Protein AF-V5RKH0-F1 (afdb_monomer_lite)

Sequence (101 aa):
MTNLFKEISAELMNISICIAIAENDLVSEFLDYEDKTLSDLIKSVNPIKALDLTNSIYYHYSNFMNEVSGLVSHESYQELKETERKAYHKTVKIIESTIKH

Radius of gyration: 14.8 Å; chains: 1; bounding box: 42×24×38 Å

Foldseek 3Di:
DVVVVVVVLVVQLVVQLVVLCVVLVNVVVVVVCPPDDPVVSLVVDDVVSSVSSVVSSVVSSVVVLVVVCVVDDPVVSVVVVVVVVVVVVVVVVVVVVVVVD

Structure (mmCIF, N/CA/C/O backbone):
data_AF-V5RKH0-F1
#
_entry.id   AF-V5RKH0-F1
#
loop_
_atom_site.group_PDB
_atom_sit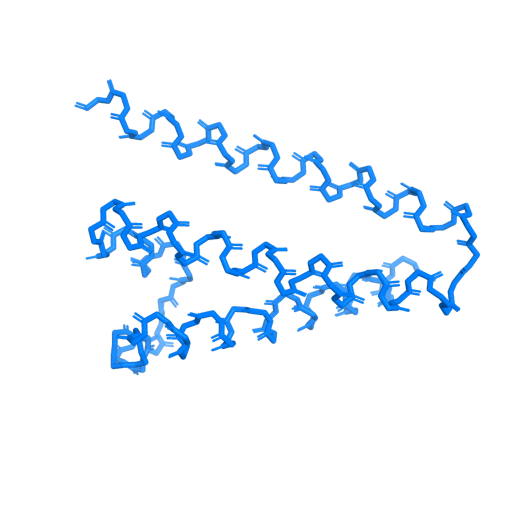e.id
_atom_site.type_symbol
_atom_site.label_atom_id
_atom_site.label_alt_id
_atom_site.label_comp_id
_atom_site.label_asym_id
_atom_site.label_entity_id
_atom_site.label_seq_id
_atom_site.pdbx_PDB_ins_code
_atom_site.Cartn_x
_atom_site.Cartn_y
_atom_site.Cartn_z
_atom_site.occupancy
_atom_site.B_iso_or_equiv
_atom_site.auth_seq_id
_atom_site.auth_comp_id
_atom_site.auth_asym_id
_atom_site.auth_atom_id
_atom_site.pdbx_PDB_model_num
ATOM 1 N N . MET A 1 1 ? -11.856 -8.999 17.382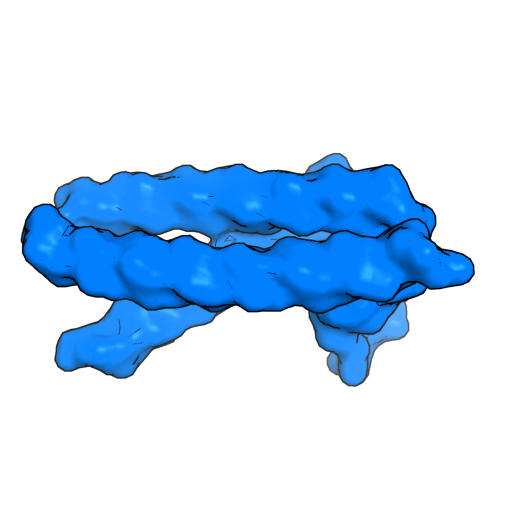 1.00 52.34 1 MET A N 1
ATOM 2 C CA . MET A 1 1 ? -11.675 -7.679 16.735 1.00 52.34 1 MET A CA 1
ATOM 3 C C . MET A 1 1 ? -10.355 -7.576 15.982 1.00 52.34 1 MET A C 1
ATOM 5 O O . MET A 1 1 ? -10.375 -7.167 14.835 1.00 52.34 1 MET A O 1
ATOM 9 N N . THR A 1 2 ? -9.231 -8.011 16.554 1.00 61.09 2 THR A N 1
ATOM 10 C CA . THR A 1 2 ? -7.893 -7.861 15.951 1.00 61.09 2 THR A CA 1
ATOM 11 C C . THR A 1 2 ? -7.699 -8.569 14.601 1.00 61.09 2 THR A C 1
ATOM 13 O O . THR A 1 2 ? -6.946 -8.068 13.778 1.00 61.09 2 THR A O 1
ATOM 16 N N . ASN A 1 3 ? -8.372 -9.702 14.347 1.00 72.12 3 ASN A N 1
ATOM 17 C CA . ASN A 1 3 ? -8.276 -10.393 13.050 1.00 72.12 3 ASN A CA 1
ATOM 18 C C . ASN A 1 3 ? -9.040 -9.670 11.935 1.00 72.12 3 ASN A C 1
ATOM 20 O O . ASN A 1 3 ? -8.477 -9.482 10.868 1.00 72.12 3 ASN A O 1
ATOM 24 N N . LEU A 1 4 ? -10.248 -9.167 12.217 1.00 76.19 4 LEU A N 1
ATOM 25 C CA . LEU A 1 4 ? -11.028 -8.397 11.243 1.00 76.19 4 LEU A CA 1
ATOM 26 C C . LEU A 1 4 ? -10.277 -7.138 10.788 1.00 76.19 4 LEU A C 1
ATOM 28 O O . LEU A 1 4 ? -10.214 -6.848 9.602 1.00 76.19 4 LEU A O 1
ATOM 32 N N . PHE A 1 5 ? -9.657 -6.408 11.719 1.00 74.12 5 PHE A N 1
ATOM 33 C CA . PHE A 1 5 ? -8.870 -5.226 11.360 1.00 74.12 5 PHE A CA 1
ATOM 34 C C . PHE A 1 5 ? -7.637 -5.560 10.526 1.00 74.12 5 PHE A C 1
ATOM 36 O O . PHE A 1 5 ? -7.316 -4.826 9.601 1.00 74.12 5 PHE A O 1
ATOM 43 N N . LYS A 1 6 ? -6.973 -6.684 10.811 1.00 74.00 6 LYS A N 1
ATOM 44 C CA . LYS A 1 6 ? -5.859 -7.158 9.984 1.00 74.00 6 LYS A CA 1
ATOM 45 C C . LYS A 1 6 ? -6.311 -7.533 8.576 1.00 74.00 6 LYS A C 1
ATOM 47 O O . LYS A 1 6 ? -5.601 -7.212 7.632 1.00 74.00 6 LYS A O 1
ATOM 52 N N . GLU A 1 7 ? -7.462 -8.187 8.443 1.00 80.00 7 GLU A N 1
ATOM 53 C CA . GLU A 1 7 ? -8.052 -8.538 7.147 1.00 80.00 7 GLU A CA 1
ATOM 54 C C . GLU A 1 7 ? -8.409 -7.280 6.347 1.00 80.00 7 GLU A C 1
ATOM 56 O O . GLU A 1 7 ? -8.003 -7.164 5.197 1.00 80.00 7 GLU A O 1
ATOM 61 N N . ILE A 1 8 ? -9.060 -6.294 6.977 1.00 81.94 8 ILE A N 1
ATOM 62 C CA . ILE A 1 8 ? -9.370 -5.004 6.342 1.00 81.94 8 ILE A CA 1
ATOM 63 C C . ILE A 1 8 ? -8.084 -4.302 5.895 1.00 81.94 8 ILE A C 1
ATOM 65 O O . ILE A 1 8 ? -7.971 -3.931 4.733 1.00 81.94 8 ILE A O 1
ATOM 69 N N . SER A 1 9 ? -7.090 -4.151 6.775 1.00 82.12 9 SER A N 1
ATOM 70 C CA . SER A 1 9 ? -5.822 -3.504 6.415 1.00 82.12 9 SER A CA 1
ATOM 71 C C . SER A 1 9 ? -5.088 -4.239 5.289 1.00 82.12 9 SER A C 1
ATOM 73 O O . SER A 1 9 ? -4.508 -3.592 4.420 1.00 82.12 9 SER A O 1
ATOM 75 N N . ALA A 1 10 ? -5.113 -5.575 5.271 1.00 84.44 10 ALA A N 1
ATOM 76 C CA . ALA A 1 10 ? -4.510 -6.355 4.193 1.00 84.44 10 ALA A CA 1
ATOM 77 C C . ALA A 1 10 ? -5.224 -6.114 2.854 1.00 84.44 10 ALA A C 1
ATOM 79 O O . ALA A 1 10 ? -4.564 -5.887 1.842 1.00 84.44 10 ALA A O 1
ATOM 80 N N . GLU A 1 11 ? -6.556 -6.089 2.858 1.00 87.31 11 GLU A N 1
ATOM 81 C CA . GLU A 1 11 ? -7.348 -5.852 1.652 1.00 87.31 11 GLU A CA 1
ATOM 82 C C . GLU A 1 11 ? -7.148 -4.431 1.112 1.00 87.31 11 GLU A C 1
ATOM 84 O O . GLU A 1 11 ? -6.893 -4.239 -0.076 1.00 87.31 11 GLU A O 1
ATOM 89 N N . LEU A 1 12 ? -7.160 -3.428 1.996 1.00 89.38 12 LEU A N 1
ATOM 90 C CA . LEU A 1 12 ? -6.891 -2.039 1.625 1.00 89.38 12 LEU A CA 1
ATOM 91 C C . LEU A 1 12 ? -5.483 -1.863 1.056 1.00 89.38 12 LEU A C 1
ATOM 93 O O . LEU A 1 12 ? -5.298 -1.117 0.094 1.00 89.38 12 LEU A O 1
ATOM 97 N N . MET A 1 13 ? -4.493 -2.561 1.614 1.00 89.00 13 MET A N 1
ATOM 98 C CA . MET A 1 13 ? -3.133 -2.568 1.080 1.00 89.00 13 MET A CA 1
ATOM 99 C C . MET A 1 13 ? -3.093 -3.173 -0.327 1.00 89.00 13 MET A C 1
ATOM 101 O O . MET A 1 13 ? -2.524 -2.560 -1.227 1.00 89.00 13 MET A O 1
ATOM 105 N N . ASN A 1 14 ? -3.737 -4.321 -0.548 1.00 87.19 14 ASN A N 1
ATOM 106 C CA . ASN A 1 14 ? -3.784 -4.970 -1.862 1.00 87.19 14 ASN A CA 1
ATOM 107 C C . ASN A 1 14 ? -4.436 -4.072 -2.921 1.00 87.19 14 ASN A C 1
ATOM 109 O O . ASN A 1 14 ? -3.882 -3.893 -4.004 1.00 87.19 14 ASN A O 1
ATOM 113 N N . ILE A 1 15 ? -5.571 -3.449 -2.594 1.00 89.88 15 ILE A N 1
ATOM 114 C CA . ILE A 1 15 ? -6.252 -2.508 -3.493 1.00 89.88 15 ILE A CA 1
ATOM 115 C C . ILE A 1 15 ? -5.344 -1.311 -3.804 1.00 89.88 15 ILE A C 1
ATOM 117 O O . ILE A 1 15 ? -5.204 -0.931 -4.965 1.00 89.88 15 ILE A O 1
ATOM 121 N N . SER A 1 16 ? -4.678 -0.756 -2.788 1.00 92.75 16 SER A N 1
ATOM 122 C CA . SER A 1 16 ? -3.751 0.373 -2.954 1.00 92.75 16 SER A CA 1
ATOM 123 C C . SER A 1 16 ? -2.575 0.027 -3.868 1.00 92.75 16 SER A C 1
ATOM 125 O O . SER A 1 16 ? -2.185 0.842 -4.699 1.00 92.75 16 SER A O 1
ATOM 127 N N . ILE A 1 17 ? -2.038 -1.192 -3.755 1.00 90.31 17 ILE A N 1
ATOM 128 C CA . ILE A 1 17 ? -0.987 -1.713 -4.638 1.00 90.31 17 ILE A CA 1
ATOM 129 C C . ILE A 1 17 ? -1.484 -1.792 -6.082 1.00 90.31 17 ILE A C 1
ATOM 131 O O . ILE A 1 17 ? -0.818 -1.276 -6.977 1.00 90.31 17 ILE A O 1
ATOM 135 N N . CYS A 1 18 ? -2.657 -2.381 -6.314 1.00 88.50 18 CYS A N 1
ATOM 136 C CA . CYS A 1 18 ? -3.224 -2.511 -7.656 1.00 88.50 18 CYS A CA 1
ATOM 137 C C . CYS A 1 18 ? -3.442 -1.150 -8.332 1.00 88.50 18 CYS A C 1
ATOM 139 O O . CYS A 1 18 ? -3.075 -0.979 -9.495 1.00 88.50 18 CYS A O 1
ATOM 141 N N . ILE A 1 19 ? -4.003 -0.176 -7.606 1.00 90.19 19 ILE A N 1
ATOM 142 C CA . ILE A 1 19 ? -4.225 1.180 -8.129 1.00 90.19 19 ILE A CA 1
ATOM 143 C C . ILE A 1 19 ? -2.884 1.840 -8.463 1.00 90.19 19 ILE A C 1
ATOM 145 O O 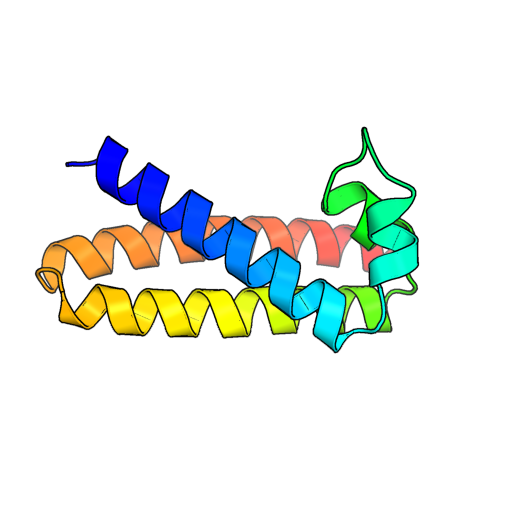. ILE A 1 19 ? -2.706 2.343 -9.570 1.00 90.19 19 ILE A O 1
ATOM 149 N N . ALA A 1 20 ? -1.916 1.781 -7.548 1.00 92.00 20 ALA A N 1
ATOM 150 C CA . ALA A 1 20 ? -0.618 2.416 -7.740 1.00 92.00 20 ALA A CA 1
ATOM 151 C C . ALA A 1 20 ? 0.168 1.826 -8.922 1.00 92.00 20 ALA A C 1
ATOM 153 O O . ALA A 1 20 ? 0.824 2.564 -9.657 1.00 92.00 20 ALA A O 1
ATOM 154 N N . ILE A 1 21 ? 0.086 0.510 -9.141 1.00 90.00 21 ILE A N 1
ATOM 155 C CA . ILE A 1 21 ? 0.692 -0.160 -10.303 1.00 90.00 21 ILE A CA 1
ATOM 156 C C . ILE A 1 21 ? 0.078 0.352 -11.609 1.00 90.00 21 ILE A C 1
ATOM 158 O O . ILE A 1 21 ? 0.811 0.611 -12.565 1.00 90.00 21 ILE A O 1
ATOM 162 N N . ALA A 1 22 ? -1.246 0.518 -11.646 1.00 88.44 22 ALA A N 1
ATOM 163 C CA . ALA A 1 22 ? -1.941 1.048 -12.813 1.00 88.44 22 ALA A CA 1
ATOM 164 C C . ALA A 1 22 ? -1.571 2.515 -13.085 1.00 88.44 22 ALA A C 1
ATOM 166 O O . ALA A 1 22 ? -1.288 2.864 -14.224 1.00 88.44 22 ALA A O 1
ATOM 167 N N . GLU A 1 23 ? -1.511 3.359 -12.052 1.00 91.81 23 GLU A N 1
ATOM 168 C CA . GLU A 1 23 ? -1.157 4.784 -12.178 1.00 91.81 23 GLU A CA 1
ATOM 169 C C . GLU A 1 23 ? 0.292 5.031 -12.617 1.00 91.81 23 GLU A C 1
ATOM 171 O O . GLU A 1 23 ? 0.588 6.078 -13.187 1.00 91.81 23 GLU A O 1
ATOM 176 N N . ASN A 1 24 ? 1.201 4.093 -12.334 1.00 88.25 24 ASN A N 1
ATOM 177 C CA . ASN A 1 24 ? 2.626 4.213 -12.657 1.00 88.25 24 ASN A CA 1
ATOM 178 C C . ASN A 1 24 ? 3.020 3.500 -13.963 1.00 88.25 24 ASN A C 1
ATOM 180 O O . ASN A 1 24 ? 4.217 3.372 -14.251 1.00 88.25 24 ASN A O 1
ATOM 184 N N . ASP A 1 25 ? 2.037 3.030 -14.739 1.00 89.81 25 ASP A N 1
ATOM 185 C CA . ASP A 1 25 ? 2.234 2.268 -15.975 1.00 89.81 25 ASP A CA 1
ATOM 186 C C . ASP A 1 25 ? 3.147 1.041 -15.771 1.00 89.81 25 ASP A C 1
ATOM 188 O O . ASP A 1 25 ? 4.067 0.807 -16.552 1.00 89.81 25 ASP A O 1
ATOM 192 N N . LEU A 1 26 ? 2.928 0.279 -14.689 1.00 86.56 26 LEU A N 1
ATOM 193 C CA . LEU A 1 26 ? 3.719 -0.914 -14.328 1.00 86.56 26 LEU A CA 1
ATOM 194 C C . LEU A 1 26 ? 2.935 -2.229 -14.472 1.00 86.56 26 LEU A C 1
ATOM 196 O O . LEU A 1 26 ? 3.327 -3.264 -13.935 1.00 86.56 26 LEU A O 1
ATOM 200 N N . VAL A 1 27 ? 1.788 -2.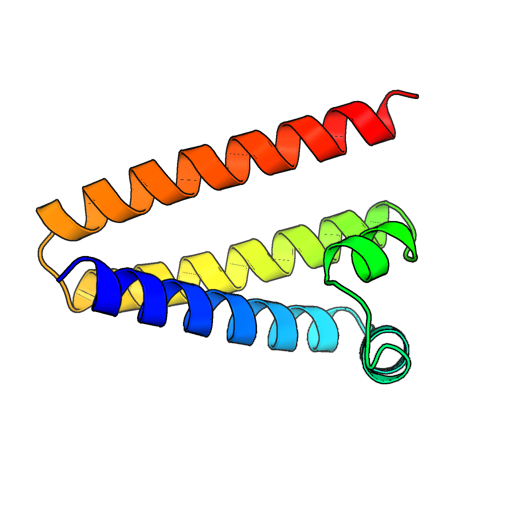193 -15.155 1.00 83.00 27 VAL A N 1
ATOM 201 C CA . VAL A 1 27 ? 0.881 -3.345 -15.275 1.00 83.00 27 VAL A CA 1
ATOM 202 C C . VAL A 1 27 ? 1.558 -4.512 -15.996 1.00 83.00 27 VAL A C 1
ATOM 204 O O . VAL A 1 27 ? 1.433 -5.648 -15.550 1.00 83.00 27 VAL A O 1
ATOM 207 N N . SER A 1 28 ? 2.312 -4.251 -17.066 1.00 79.19 28 SER A N 1
ATOM 208 C CA . SER A 1 28 ? 3.082 -5.276 -17.784 1.00 79.19 28 SER A CA 1
ATOM 209 C C . SER A 1 28 ? 4.127 -5.944 -16.892 1.00 79.19 28 SER A C 1
ATOM 211 O O . SER A 1 28 ? 4.226 -7.166 -16.840 1.00 79.19 28 SER A O 1
ATOM 213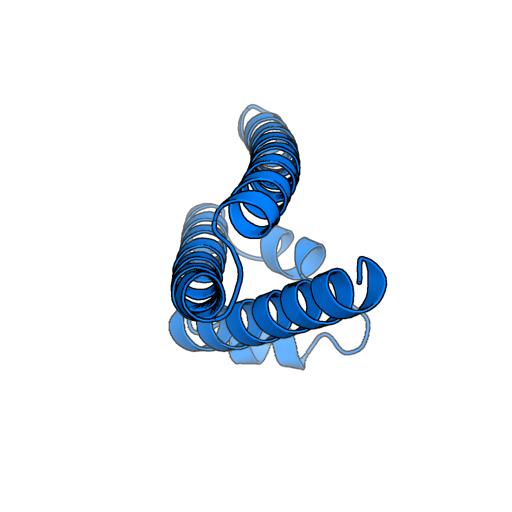 N N . GLU A 1 29 ? 4.859 -5.137 -16.133 1.00 77.62 29 GLU A N 1
ATOM 214 C CA . GLU A 1 29 ? 5.917 -5.559 -15.226 1.00 77.62 29 GLU A CA 1
ATOM 215 C C . GLU A 1 29 ? 5.372 -6.362 -14.042 1.00 77.62 29 GLU A C 1
ATOM 217 O O . GLU A 1 29 ? 6.092 -7.184 -13.482 1.00 77.62 29 GLU A O 1
ATOM 222 N N . PHE A 1 30 ? 4.110 -6.143 -13.667 1.00 74.62 30 PHE A N 1
ATOM 223 C CA . PHE A 1 30 ? 3.434 -6.886 -12.608 1.00 74.62 30 PHE A CA 1
ATOM 224 C C . PHE A 1 30 ? 2.719 -8.154 -13.102 1.00 74.62 30 PHE A C 1
ATOM 226 O O . PHE A 1 30 ? 2.660 -9.137 -12.371 1.00 74.62 30 PHE A O 1
ATOM 233 N N . LEU A 1 31 ? 2.181 -8.168 -14.326 1.00 71.19 31 LEU A N 1
ATOM 234 C CA . LEU A 1 31 ? 1.474 -9.336 -14.875 1.00 71.19 31 LEU A CA 1
ATOM 235 C C . LEU A 1 31 ? 2.416 -10.456 -15.334 1.00 71.19 31 LEU A C 1
ATOM 237 O O . LEU A 1 31 ? 2.042 -11.621 -15.255 1.00 71.19 31 LEU A O 1
ATOM 241 N N . ASP A 1 32 ? 3.653 -10.138 -15.723 1.00 64.69 32 ASP A N 1
ATOM 242 C CA . ASP A 1 32 ? 4.688 -11.140 -16.039 1.00 64.69 32 ASP A CA 1
ATOM 243 C C . ASP A 1 32 ? 5.246 -11.858 -14.781 1.00 64.69 32 ASP A C 1
ATOM 245 O O . ASP A 1 32 ? 6.245 -12.582 -14.841 1.00 64.69 32 ASP A O 1
ATOM 249 N N . TYR A 1 33 ? 4.655 -11.615 -13.606 1.00 59.50 33 TYR A N 1
ATOM 250 C CA . TYR A 1 33 ? 5.199 -11.925 -12.283 1.00 59.50 33 TYR A CA 1
ATOM 251 C C . TYR A 1 33 ? 4.230 -12.824 -11.473 1.00 59.50 33 TYR A C 1
ATOM 253 O O . TYR A 1 33 ? 3.870 -12.492 -10.349 1.00 59.50 33 TYR A O 1
ATOM 261 N N . GLU A 1 34 ? 3.836 -13.993 -12.006 1.00 58.75 34 GLU A N 1
ATOM 262 C CA . GLU A 1 34 ? 2.936 -14.949 -11.308 1.00 58.75 34 GLU A CA 1
ATOM 263 C C . GLU A 1 34 ? 3.450 -15.412 -9.923 1.00 58.75 34 GLU A C 1
ATOM 265 O O . GLU A 1 34 ? 2.643 -15.717 -9.050 1.00 58.75 34 GLU A O 1
ATOM 270 N N . ASP A 1 35 ? 4.768 -15.384 -9.678 1.00 65.25 35 ASP A N 1
ATOM 271 C CA . ASP A 1 35 ? 5.400 -15.864 -8.431 1.00 65.25 35 ASP A CA 1
ATOM 272 C C . ASP A 1 35 ? 6.198 -14.794 -7.660 1.00 65.25 35 ASP A C 1
ATOM 274 O O . ASP A 1 35 ? 7.012 -15.113 -6.787 1.00 65.25 35 ASP A O 1
ATOM 278 N N . LYS A 1 36 ? 6.042 -13.508 -7.989 1.00 66.94 36 LYS A N 1
ATOM 279 C CA . LYS A 1 36 ? 6.934 -12.462 -7.469 1.00 66.94 36 LYS A CA 1
ATOM 280 C C . LYS A 1 36 ? 6.225 -11.444 -6.587 1.00 66.94 36 LYS A C 1
ATOM 282 O O . LYS A 1 36 ? 5.051 -11.131 -6.739 1.00 66.94 36 LYS A O 1
ATOM 287 N N . THR A 1 37 ? 6.971 -10.932 -5.614 1.00 79.25 37 THR A N 1
ATOM 288 C CA . THR A 1 37 ? 6.452 -10.030 -4.586 1.00 79.25 37 THR A CA 1
ATOM 289 C C . THR A 1 37 ? 6.499 -8.572 -5.045 1.00 79.25 37 THR A C 1
ATOM 291 O O . THR A 1 37 ? 7.302 -8.203 -5.903 1.00 79.25 37 THR A O 1
ATOM 294 N N . LEU A 1 38 ? 5.728 -7.692 -4.394 1.00 82.31 38 LEU A N 1
ATOM 295 C CA . LEU A 1 38 ? 5.873 -6.236 -4.556 1.00 82.31 38 LEU A CA 1
ATOM 296 C C . LEU A 1 38 ? 7.329 -5.777 -4.350 1.00 82.31 38 LEU A C 1
ATOM 298 O O . LEU A 1 38 ? 7.797 -4.859 -5.020 1.00 82.31 38 LEU A O 1
ATOM 302 N N . SER A 1 39 ? 8.071 -6.431 -3.448 1.00 82.75 39 SER A N 1
ATOM 303 C CA . SER A 1 39 ? 9.484 -6.114 -3.229 1.00 82.75 39 SER A CA 1
ATOM 304 C C . SER A 1 39 ? 10.340 -6.392 -4.463 1.00 82.75 39 SER A C 1
ATOM 306 O O . SER A 1 39 ? 11.299 -5.657 -4.696 1.00 82.75 39 SER A O 1
ATOM 308 N N . ASP A 1 40 ? 10.013 -7.423 -5.237 1.00 83.69 40 ASP A N 1
ATOM 309 C CA . ASP A 1 40 ? 10.732 -7.764 -6.463 1.00 83.69 40 ASP A CA 1
ATOM 310 C C . ASP A 1 40 ? 10.418 -6.759 -7.573 1.00 83.69 40 ASP A C 1
ATOM 312 O O . ASP A 1 40 ? 11.337 -6.317 -8.262 1.00 83.69 40 ASP A O 1
ATOM 316 N N . LEU A 1 41 ? 9.159 -6.313 -7.678 1.00 84.38 41 LEU A N 1
ATOM 317 C CA . LEU A 1 41 ? 8.769 -5.235 -8.592 1.00 84.38 41 LEU A CA 1
ATOM 318 C C . LEU A 1 41 ? 9.539 -3.942 -8.279 1.00 84.38 41 LEU A C 1
ATOM 320 O O . LEU A 1 41 ? 10.186 -3.387 -9.166 1.00 84.38 41 LEU A O 1
ATOM 324 N N . ILE A 1 42 ? 9.548 -3.509 -7.013 1.00 85.44 42 ILE A N 1
ATOM 325 C CA . ILE A 1 42 ? 10.253 -2.296 -6.557 1.00 85.44 42 ILE A CA 1
ATOM 326 C C . ILE A 1 42 ? 11.748 -2.343 -6.904 1.00 85.44 42 ILE A C 1
ATOM 328 O O . ILE A 1 42 ? 12.316 -1.328 -7.295 1.00 85.44 42 ILE A O 1
ATOM 332 N N . LYS A 1 43 ? 12.392 -3.511 -6.788 1.00 83.75 43 LYS A N 1
ATOM 333 C CA . LYS A 1 43 ? 13.813 -3.691 -7.137 1.00 83.75 43 LYS A CA 1
ATOM 334 C C . LYS A 1 43 ? 14.074 -3.718 -8.643 1.00 83.75 43 LYS A C 1
ATOM 336 O O . LYS A 1 43 ? 15.205 -3.481 -9.056 1.00 83.75 43 LYS A O 1
ATOM 341 N N . SER A 1 44 ? 13.069 -4.064 -9.445 1.00 85.06 44 SER A N 1
ATOM 342 C CA . SER A 1 44 ? 13.197 -4.181 -10.902 1.00 85.06 44 SER A CA 1
ATOM 343 C C . SER A 1 44 ? 13.052 -2.845 -11.634 1.00 85.06 44 SER A C 1
ATOM 345 O O . SER A 1 44 ? 13.578 -2.688 -12.735 1.00 85.06 44 SER A O 1
ATOM 347 N N . VAL A 1 45 ? 12.366 -1.875 -11.024 1.00 84.81 45 VAL A N 1
ATOM 348 C CA . VAL A 1 45 ? 12.160 -0.541 -11.595 1.00 84.81 45 VAL A CA 1
ATOM 349 C C . VAL A 1 45 ? 13.264 0.424 -11.160 1.00 84.81 45 VAL A C 1
ATOM 351 O O . VAL A 1 45 ? 13.953 0.215 -10.162 1.00 84.81 45 VAL A O 1
ATOM 354 N N . ASN A 1 46 ? 13.451 1.513 -11.912 1.00 89.31 46 ASN A N 1
ATOM 355 C CA . ASN A 1 46 ? 14.424 2.533 -11.522 1.00 89.31 46 ASN A CA 1
ATOM 356 C C . ASN A 1 46 ? 14.024 3.204 -10.184 1.00 89.31 46 ASN A C 1
ATOM 358 O O . ASN A 1 46 ? 12.832 3.270 -9.873 1.00 89.31 46 ASN A O 1
ATOM 362 N N . PRO A 1 47 ? 14.980 3.760 -9.415 1.00 85.62 47 PRO A N 1
ATOM 363 C CA . PRO A 1 47 ? 14.707 4.288 -8.076 1.00 85.62 47 PRO A CA 1
ATOM 364 C C . PRO A 1 47 ? 13.655 5.403 -8.005 1.00 85.62 47 PRO A C 1
ATOM 366 O O . PRO A 1 47 ? 12.973 5.521 -6.992 1.00 85.62 47 PRO A O 1
ATOM 369 N N . ILE A 1 48 ? 13.506 6.209 -9.062 1.00 87.12 48 ILE A N 1
ATOM 370 C CA . ILE A 1 48 ? 12.494 7.274 -9.115 1.00 87.12 48 ILE A CA 1
ATOM 371 C C . ILE A 1 48 ? 11.104 6.642 -9.230 1.00 87.12 48 ILE A C 1
ATOM 373 O O . ILE A 1 48 ? 10.258 6.888 -8.380 1.00 87.12 48 ILE A O 1
ATOM 377 N N . LYS A 1 49 ? 10.910 5.724 -10.186 1.00 87.38 49 LYS A N 1
ATOM 378 C CA . LYS A 1 49 ? 9.659 4.959 -10.313 1.00 87.38 49 LYS A CA 1
ATOM 379 C C . LYS A 1 49 ? 9.349 4.129 -9.064 1.00 87.38 49 LYS A C 1
ATOM 381 O O . LYS A 1 49 ? 8.192 4.013 -8.679 1.00 87.38 49 LYS A O 1
ATOM 386 N N . ALA A 1 50 ? 10.367 3.559 -8.419 1.00 85.12 50 ALA A N 1
ATOM 387 C CA . ALA A 1 50 ? 10.207 2.824 -7.165 1.00 85.12 50 ALA A CA 1
ATOM 388 C C . ALA A 1 50 ? 9.645 3.722 -6.050 1.00 85.12 50 ALA A C 1
ATOM 390 O O . ALA A 1 50 ? 8.765 3.310 -5.288 1.00 85.12 50 ALA A O 1
ATOM 391 N N . LEU A 1 51 ? 10.155 4.954 -5.962 1.00 85.31 51 LEU A N 1
ATOM 392 C CA . LEU A 1 51 ? 9.702 5.960 -5.011 1.00 85.31 51 LEU A CA 1
ATOM 393 C C . LEU A 1 51 ? 8.283 6.442 -5.338 1.00 85.31 51 LEU A C 1
ATOM 395 O O . LEU A 1 51 ? 7.454 6.502 -4.432 1.00 85.31 51 LEU A O 1
ATOM 399 N N . ASP A 1 52 ? 7.986 6.717 -6.609 1.00 88.38 52 ASP A N 1
ATOM 400 C CA . ASP A 1 52 ? 6.657 7.142 -7.067 1.00 88.38 52 ASP A CA 1
ATOM 401 C C . ASP A 1 52 ? 5.597 6.067 -6.796 1.00 88.38 52 ASP A C 1
ATOM 403 O O . ASP A 1 52 ? 4.550 6.358 -6.211 1.00 88.38 52 ASP A O 1
ATOM 407 N N . LEU A 1 53 ? 5.913 4.801 -7.092 1.00 89.88 53 LEU A N 1
ATOM 408 C CA . LEU A 1 53 ? 5.064 3.657 -6.768 1.00 89.88 53 LEU A CA 1
ATOM 409 C C . LEU A 1 53 ? 4.823 3.556 -5.257 1.00 89.88 53 LEU A C 1
ATOM 411 O O . LEU A 1 53 ? 3.683 3.441 -4.816 1.00 89.88 53 LEU A O 1
ATOM 415 N N . THR A 1 54 ? 5.881 3.641 -4.446 1.00 88.88 54 THR A N 1
ATOM 416 C CA . THR A 1 54 ? 5.771 3.556 -2.978 1.00 88.88 54 THR A CA 1
ATOM 417 C C . THR A 1 54 ? 4.918 4.692 -2.407 1.00 88.88 54 THR A C 1
ATOM 419 O O . THR A 1 54 ? 4.088 4.463 -1.523 1.00 88.88 54 THR A O 1
ATOM 422 N N . ASN A 1 55 ? 5.087 5.911 -2.924 1.00 87.88 55 ASN A N 1
ATOM 423 C CA . ASN A 1 55 ? 4.310 7.077 -2.513 1.00 87.88 55 ASN A CA 1
ATOM 424 C C . ASN A 1 55 ? 2.835 6.945 -2.906 1.00 87.88 55 ASN A C 1
ATOM 426 O O . ASN A 1 55 ? 1.972 7.252 -2.083 1.00 87.88 55 ASN A O 1
ATOM 430 N N . SER A 1 56 ? 2.540 6.463 -4.117 1.00 92.12 56 SER A N 1
ATOM 431 C CA . SER A 1 56 ? 1.163 6.223 -4.567 1.00 92.12 56 SER A CA 1
ATOM 432 C C . SER A 1 56 ? 0.478 5.145 -3.713 1.00 92.12 56 SER A C 1
ATOM 434 O O . SER A 1 56 ? -0.616 5.381 -3.200 1.00 92.12 56 SER A O 1
ATOM 436 N N . ILE A 1 57 ? 1.158 4.025 -3.417 1.00 91.69 57 ILE A N 1
ATOM 437 C CA . ILE A 1 57 ? 0.641 2.991 -2.498 1.00 91.69 57 ILE A CA 1
ATOM 438 C C . ILE A 1 57 ? 0.284 3.605 -1.142 1.00 91.69 57 ILE A C 1
ATOM 440 O O . ILE A 1 57 ? -0.811 3.386 -0.623 1.00 91.69 57 ILE A O 1
ATOM 444 N N . TYR A 1 58 ? 1.199 4.389 -0.565 1.00 90.06 58 TYR A N 1
ATOM 445 C CA . TYR A 1 58 ? 0.976 5.021 0.732 1.00 90.06 58 TYR A CA 1
ATOM 446 C C . TYR A 1 58 ? -0.184 6.025 0.704 1.00 90.06 58 TYR A C 1
ATOM 448 O O . TYR A 1 58 ? -0.969 6.078 1.653 1.00 90.06 58 TYR A O 1
ATOM 456 N N . TYR A 1 59 ? -0.303 6.808 -0.369 1.00 91.25 59 TYR A N 1
ATOM 457 C CA . TYR A 1 59 ? -1.381 7.775 -0.560 1.00 91.25 59 TYR A CA 1
ATOM 458 C C . TYR A 1 59 ? -2.754 7.093 -0.577 1.00 91.25 59 TYR A C 1
ATOM 460 O O . TYR A 1 59 ? -3.617 7.444 0.230 1.00 91.25 59 TYR A O 1
ATOM 468 N N . HIS A 1 60 ? -2.935 6.079 -1.428 1.00 91.06 60 HIS A N 1
ATOM 469 C CA . HIS A 1 60 ? -4.203 5.349 -1.541 1.00 91.06 60 HIS A CA 1
ATOM 470 C C . HIS A 1 60 ? -4.558 4.631 -0.246 1.00 91.06 60 HIS A C 1
ATOM 472 O O . HIS A 1 60 ? -5.671 4.782 0.260 1.00 91.06 60 HIS A O 1
ATOM 478 N N . TYR A 1 61 ? -3.583 3.952 0.360 1.00 90.62 61 TYR A N 1
ATOM 479 C CA . TYR A 1 61 ? -3.789 3.263 1.627 1.00 90.62 61 TYR A CA 1
ATOM 480 C C . TYR A 1 61 ? -4.223 4.233 2.728 1.00 90.62 61 TYR A C 1
ATOM 482 O O . TYR A 1 61 ? -5.193 3.981 3.441 1.00 90.62 61 TYR A O 1
ATOM 490 N N . SER A 1 62 ? -3.553 5.384 2.834 1.00 87.31 62 SER A N 1
ATOM 491 C CA . SER A 1 62 ? -3.888 6.412 3.823 1.00 87.31 62 SER A CA 1
ATOM 492 C C . SER A 1 62 ? -5.296 6.973 3.622 1.00 87.31 62 SER A C 1
ATOM 494 O O . SER A 1 62 ? -5.990 7.232 4.606 1.00 87.31 62 SER A O 1
ATOM 496 N N . ASN A 1 63 ? -5.737 7.143 2.374 1.00 88.06 63 ASN A N 1
ATOM 497 C CA . ASN A 1 63 ? -7.089 7.607 2.070 1.00 88.06 63 ASN A CA 1
ATOM 498 C C . ASN A 1 63 ? -8.140 6.586 2.505 1.00 88.06 63 ASN A C 1
ATOM 500 O O . ASN A 1 63 ? -9.042 6.944 3.261 1.00 88.06 63 ASN A O 1
ATOM 504 N N . PHE A 1 64 ? -7.975 5.313 2.141 1.00 89.06 64 PHE A N 1
ATOM 505 C CA . PHE A 1 64 ? -8.886 4.262 2.595 1.00 89.06 64 PHE A CA 1
ATOM 506 C C . PHE A 1 64 ? -8.906 4.138 4.119 1.00 89.06 64 PHE A C 1
ATOM 508 O O . PHE A 1 64 ? -9.966 4.021 4.730 1.00 89.06 64 PHE A O 1
ATOM 515 N N . MET A 1 65 ? -7.745 4.237 4.764 1.00 84.62 65 MET A N 1
ATOM 516 C CA . MET A 1 65 ? -7.652 4.208 6.220 1.00 84.62 65 MET A CA 1
ATOM 517 C C . MET A 1 65 ? -8.341 5.402 6.888 1.00 84.62 65 MET A C 1
ATOM 519 O O . MET A 1 65 ? -8.914 5.258 7.971 1.00 84.62 65 MET A O 1
ATOM 523 N N . ASN A 1 66 ? -8.322 6.581 6.265 1.00 83.88 66 ASN A N 1
ATOM 524 C CA . ASN A 1 66 ? -9.092 7.730 6.738 1.00 83.88 66 ASN A CA 1
ATOM 525 C C . ASN A 1 66 ? -10.602 7.500 6.583 1.00 83.88 66 ASN A C 1
ATOM 527 O O . ASN A 1 66 ? -11.356 7.873 7.479 1.00 83.88 66 ASN A O 1
ATOM 531 N N . GLU A 1 67 ? -11.056 6.838 5.519 1.00 85.62 67 GLU A N 1
ATOM 532 C CA . GLU A 1 67 ? -12.469 6.463 5.377 1.00 85.62 67 GLU A CA 1
ATOM 533 C C . GLU A 1 67 ? -12.893 5.444 6.444 1.00 85.62 67 GLU A C 1
ATOM 535 O O . GLU A 1 67 ? -13.911 5.635 7.112 1.00 85.62 67 GLU A O 1
ATOM 540 N N . VAL A 1 68 ? -12.065 4.427 6.709 1.00 82.44 68 VAL A N 1
ATOM 541 C CA . VAL A 1 68 ? -12.291 3.459 7.798 1.00 82.44 68 VAL A CA 1
ATOM 542 C C . VAL A 1 68 ? -12.330 4.141 9.164 1.00 82.44 68 VAL A C 1
ATOM 544 O O . VAL A 1 68 ? -13.108 3.730 10.023 1.00 82.44 68 VAL A O 1
ATOM 547 N N . SER A 1 69 ? -11.558 5.211 9.373 1.00 77.75 69 SER A N 1
ATOM 548 C CA . SER A 1 69 ? -11.585 5.983 10.624 1.00 77.75 69 SER A CA 1
ATOM 549 C C . SER A 1 69 ? -12.964 6.563 10.947 1.00 77.75 69 SER A C 1
ATOM 551 O O . SER A 1 69 ? -13.314 6.683 12.118 1.00 77.75 69 SER A O 1
ATOM 553 N N . GLY A 1 70 ? -13.772 6.859 9.923 1.00 76.25 70 GLY A N 1
ATOM 554 C CA . GLY A 1 70 ? -15.154 7.307 10.088 1.00 76.25 70 GLY A CA 1
ATOM 555 C C . GLY A 1 70 ? -16.118 6.198 10.526 1.00 76.25 70 GLY A C 1
ATOM 556 O O . GLY A 1 70 ? -17.236 6.495 10.941 1.00 76.25 70 GLY A O 1
ATOM 557 N N . LEU A 1 71 ? -15.698 4.931 10.451 1.00 80.94 71 LEU A N 1
ATOM 558 C CA . LEU A 1 71 ? -16.516 3.749 10.738 1.00 80.94 71 LEU A CA 1
ATOM 559 C C . LEU A 1 71 ? -16.195 3.102 12.094 1.00 80.94 71 LEU A C 1
ATOM 561 O O . LEU A 1 71 ? -16.907 2.193 12.521 1.00 80.94 71 LEU A O 1
ATOM 565 N N . VAL A 1 72 ? -15.133 3.541 12.776 1.00 77.75 72 VAL A N 1
ATOM 566 C CA . VAL A 1 72 ? -14.645 2.930 14.023 1.00 77.75 72 VAL A CA 1
ATOM 567 C C . VAL A 1 72 ? -14.451 3.958 15.132 1.00 77.75 72 VAL A C 1
ATOM 569 O O . VAL A 1 72 ? -14.374 5.159 14.889 1.00 77.75 72 VAL A O 1
ATOM 572 N N . SER A 1 73 ? -14.371 3.493 16.382 1.00 79.00 73 SER A N 1
ATOM 573 C CA . SER A 1 73 ? -14.100 4.386 17.508 1.00 79.00 73 SER A CA 1
ATOM 574 C C . SER A 1 73 ? -12.711 5.023 17.377 1.00 79.00 73 SER A C 1
ATOM 576 O O . SER A 1 73 ? -11.756 4.410 16.891 1.00 79.00 73 SER A O 1
ATOM 578 N N . HIS A 1 74 ? -12.588 6.259 17.864 1.00 76.81 74 HIS A N 1
ATOM 579 C CA . HIS A 1 74 ? -11.333 7.010 17.814 1.00 76.81 74 HIS A CA 1
ATOM 580 C C . HIS A 1 74 ? -10.172 6.242 18.476 1.00 76.81 74 HIS A C 1
ATOM 582 O O . HIS A 1 74 ? -9.039 6.308 18.006 1.00 76.81 74 HIS A O 1
ATOM 588 N N . GLU A 1 75 ? -10.432 5.505 19.555 1.00 77.69 75 GLU A N 1
ATOM 589 C CA . GLU A 1 75 ? -9.408 4.775 20.311 1.00 77.69 75 GLU A CA 1
ATOM 590 C C . GLU A 1 75 ? -8.829 3.598 19.504 1.00 77.69 75 GLU A C 1
ATOM 592 O O . GLU A 1 75 ? -7.611 3.486 19.362 1.00 77.69 75 GLU A O 1
ATOM 597 N N . SER A 1 76 ? -9.688 2.798 18.857 1.00 75.88 76 SER A N 1
ATOM 598 C CA . SER A 1 76 ? -9.260 1.696 17.982 1.00 75.88 76 SER A CA 1
ATOM 599 C C . SER A 1 76 ? -8.509 2.185 16.742 1.00 75.88 76 SER A C 1
ATOM 601 O O . SER A 1 76 ? -7.570 1.537 16.283 1.00 75.88 76 SER A O 1
ATOM 603 N N . TYR A 1 77 ? -8.879 3.353 16.216 1.00 75.69 77 TYR A N 1
ATOM 604 C CA . TYR A 1 77 ? -8.175 3.959 15.090 1.00 75.69 77 TYR A CA 1
ATOM 605 C C . TYR A 1 77 ? -6.752 4.421 15.450 1.00 75.69 77 TYR A C 1
ATOM 607 O O . TYR A 1 77 ? -5.832 4.285 14.643 1.00 75.69 77 TYR A O 1
ATOM 615 N N . GLN A 1 78 ? -6.540 4.937 16.665 1.00 77.06 78 GLN A N 1
ATOM 616 C CA . GLN A 1 78 ? -5.212 5.376 17.110 1.00 77.06 78 GLN A CA 1
ATOM 617 C C . GLN A 1 78 ? -4.237 4.204 17.284 1.00 77.06 78 GLN A C 1
ATOM 619 O O . GLN A 1 78 ? -3.085 4.305 16.860 1.00 77.06 78 GLN A O 1
ATOM 624 N N . GLU A 1 79 ? -4.689 3.075 17.839 1.00 74.56 79 GLU A N 1
ATOM 625 C CA . GLU A 1 79 ? -3.862 1.859 17.931 1.00 74.56 79 GLU A CA 1
ATOM 626 C C . GLU A 1 79 ? -3.437 1.338 16.552 1.00 74.56 79 GLU A C 1
ATOM 628 O O . GLU A 1 79 ? -2.291 0.912 16.352 1.00 74.56 79 GLU A O 1
ATOM 633 N N . LEU A 1 80 ? -4.351 1.408 15.584 1.00 71.75 80 LEU A N 1
ATOM 634 C CA . LEU A 1 80 ? -4.103 1.002 14.207 1.00 71.75 80 LEU A CA 1
ATOM 635 C C . LEU A 1 80 ? -3.049 1.905 13.546 1.00 71.75 80 LEU A C 1
ATOM 637 O O . LEU A 1 80 ? -2.033 1.406 13.057 1.00 71.75 80 LEU A O 1
ATOM 641 N N . LYS A 1 81 ? -3.214 3.233 13.647 1.00 74.25 81 LYS A N 1
ATOM 642 C CA . LYS A 1 81 ? -2.260 4.220 13.113 1.00 74.25 81 LYS A CA 1
ATOM 643 C C . LYS A 1 81 ? -0.856 4.080 13.691 1.00 74.25 81 LYS A C 1
ATOM 645 O O . LYS A 1 81 ? 0.131 4.209 12.965 1.00 74.25 81 LYS A O 1
ATOM 650 N N . GLU A 1 82 ? -0.734 3.812 14.988 1.00 75.81 82 GLU A N 1
ATOM 651 C CA . GLU A 1 82 ? 0.581 3.646 15.615 1.00 75.81 82 GLU A CA 1
ATOM 652 C C . GLU A 1 82 ? 1.289 2.373 15.125 1.00 75.81 82 GLU A C 1
ATOM 654 O O . GLU A 1 82 ? 2.510 2.368 14.930 1.00 75.81 82 GLU A O 1
ATOM 659 N N . THR A 1 83 ? 0.531 1.302 14.881 1.00 73.12 83 THR A N 1
ATOM 660 C CA . THR A 1 83 ? 1.053 0.050 14.317 1.00 73.12 83 THR A CA 1
ATOM 661 C C . THR A 1 83 ? 1.544 0.254 12.881 1.00 73.12 83 THR A C 1
ATOM 663 O O . THR A 1 83 ? 2.658 -0.156 12.542 1.00 73.12 83 THR A O 1
ATOM 666 N N . GLU A 1 84 ? 0.766 0.959 12.060 1.00 67.88 84 GLU A N 1
ATOM 667 C CA . GLU A 1 84 ? 1.112 1.293 10.673 1.00 67.88 84 GLU A CA 1
ATOM 668 C C . GLU A 1 84 ? 2.346 2.188 10.579 1.00 67.88 84 GLU A C 1
ATOM 670 O O . GLU A 1 84 ? 3.279 1.889 9.832 1.00 67.88 84 GLU A O 1
ATOM 675 N N . ARG A 1 85 ? 2.406 3.254 11.387 1.00 73.81 85 ARG A N 1
ATOM 676 C CA . ARG A 1 85 ? 3.541 4.186 11.403 1.00 73.81 85 ARG A CA 1
ATOM 677 C C . ARG A 1 85 ? 4.857 3.467 11.701 1.00 73.81 85 ARG A C 1
ATOM 679 O O . ARG A 1 85 ? 5.879 3.758 11.077 1.00 73.81 85 ARG A O 1
ATOM 686 N N . LYS A 1 86 ? 4.838 2.502 12.627 1.00 74.38 86 LYS A N 1
ATOM 687 C CA . LYS A 1 86 ? 6.005 1.664 12.947 1.00 74.38 86 LYS A CA 1
ATOM 688 C C . LYS A 1 86 ? 6.418 0.784 11.768 1.00 74.38 86 LYS A C 1
ATOM 690 O O . LYS A 1 86 ? 7.614 0.683 11.491 1.00 74.38 86 LYS A O 1
ATOM 695 N N . ALA A 1 87 ? 5.457 0.170 11.078 1.00 69.19 87 ALA A N 1
ATOM 696 C CA . ALA A 1 87 ? 5.725 -0.654 9.902 1.00 69.19 87 ALA A CA 1
ATOM 697 C C . ALA A 1 87 ? 6.321 0.177 8.754 1.00 69.19 87 ALA A C 1
ATOM 699 O O . ALA A 1 87 ? 7.381 -0.172 8.236 1.00 69.19 87 ALA A O 1
ATOM 700 N N . TYR A 1 88 ? 5.715 1.324 8.435 1.00 71.06 88 TYR A N 1
ATOM 701 C CA . TYR A 1 88 ? 6.191 2.233 7.391 1.00 71.06 88 TYR A CA 1
ATOM 702 C C . TYR A 1 88 ? 7.614 2.734 7.662 1.00 71.06 88 TYR A C 1
ATOM 704 O O . TYR A 1 88 ? 8.495 2.615 6.813 1.00 71.06 88 TYR A O 1
ATOM 712 N N . HIS A 1 89 ? 7.879 3.226 8.876 1.00 73.94 89 HIS A N 1
ATOM 713 C CA . HIS A 1 89 ? 9.202 3.738 9.239 1.00 73.94 89 HIS A CA 1
ATOM 714 C C . HIS A 1 89 ? 10.298 2.664 9.137 1.00 73.94 89 HIS A C 1
ATOM 716 O O . HIS A 1 89 ? 11.436 2.964 8.772 1.00 73.94 89 HIS A O 1
ATOM 722 N N . LYS A 1 90 ? 9.964 1.399 9.428 1.00 73.94 90 LYS A N 1
ATOM 723 C CA . LYS A 1 90 ? 10.881 0.268 9.242 1.00 73.94 90 LYS A CA 1
ATOM 724 C C . LYS A 1 90 ? 11.196 0.040 7.760 1.00 73.94 90 LYS A C 1
ATOM 726 O O . LYS A 1 90 ? 12.364 -0.134 7.424 1.00 73.94 90 LYS A O 1
ATOM 731 N N . THR A 1 91 ? 10.188 0.074 6.890 1.00 69.25 91 THR A N 1
ATOM 732 C CA . THR A 1 91 ? 10.355 -0.100 5.438 1.00 69.25 91 THR A CA 1
ATOM 733 C C . THR A 1 91 ? 11.183 1.026 4.821 1.00 69.25 91 THR A C 1
ATOM 735 O O . THR A 1 91 ? 12.137 0.746 4.098 1.00 69.25 91 THR A O 1
ATOM 738 N N . VAL A 1 92 ? 10.902 2.286 5.169 1.00 70.50 92 VAL A N 1
ATOM 739 C CA . VAL A 1 92 ? 11.679 3.443 4.685 1.00 70.50 92 VAL A CA 1
ATOM 740 C C . VAL A 1 92 ? 13.153 3.317 5.061 1.00 70.50 92 VAL A C 1
ATOM 742 O O . VAL A 1 92 ? 14.009 3.488 4.202 1.00 70.50 92 VAL A O 1
ATOM 745 N N . LYS A 1 93 ? 13.471 2.928 6.302 1.00 73.88 93 LYS A N 1
ATOM 746 C CA . L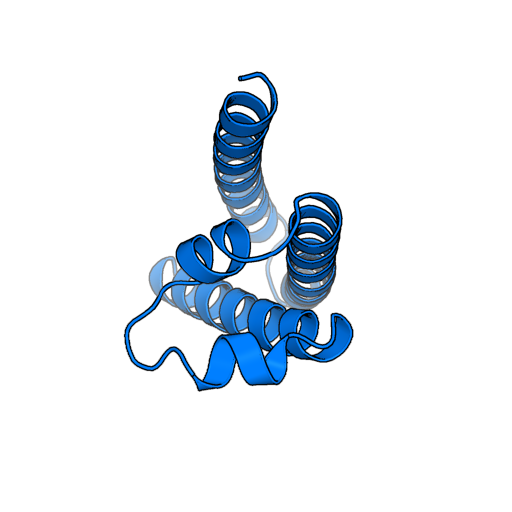YS A 1 93 ? 14.866 2.714 6.727 1.00 73.88 93 LYS A CA 1
ATOM 747 C C . LYS A 1 93 ? 15.597 1.656 5.897 1.00 73.88 93 LYS A C 1
ATOM 749 O O . LYS A 1 93 ? 16.784 1.817 5.622 1.00 73.88 93 LYS A O 1
ATOM 754 N N . ILE A 1 94 ? 14.909 0.584 5.500 1.00 73.69 94 ILE A N 1
ATOM 755 C CA . ILE A 1 94 ? 15.481 -0.454 4.629 1.00 73.69 94 ILE A CA 1
ATOM 756 C C . ILE A 1 94 ? 15.783 0.137 3.245 1.00 73.69 94 ILE A C 1
ATOM 758 O O . ILE A 1 94 ? 16.895 -0.024 2.738 1.00 73.69 94 ILE A O 1
ATOM 762 N N . ILE A 1 95 ? 14.837 0.877 2.663 1.00 63.25 95 ILE A N 1
ATOM 763 C CA . ILE A 1 95 ? 15.010 1.531 1.358 1.00 63.25 95 ILE A CA 1
ATOM 764 C C . ILE A 1 95 ? 16.163 2.544 1.404 1.00 63.25 95 ILE A C 1
ATOM 766 O O . ILE A 1 95 ? 17.071 2.475 0.579 1.00 63.25 95 ILE A O 1
ATOM 770 N N . GLU A 1 96 ? 16.197 3.420 2.412 1.00 68.81 96 GLU A N 1
ATOM 771 C CA . GLU A 1 96 ? 17.281 4.392 2.611 1.00 68.81 96 GLU A CA 1
ATOM 772 C C . GLU A 1 96 ? 18.656 3.720 2.697 1.00 68.81 96 GLU A C 1
ATOM 774 O O . GLU A 1 96 ? 19.630 4.232 2.146 1.00 68.81 96 GLU A O 1
ATOM 779 N N . SER A 1 97 ? 18.744 2.566 3.368 1.00 73.56 97 SER A N 1
ATOM 780 C CA . SER A 1 97 ? 19.997 1.810 3.479 1.00 73.56 97 SER A CA 1
ATOM 781 C C . SER A 1 97 ? 20.451 1.188 2.155 1.00 73.56 97 SER A C 1
ATOM 783 O O . SER A 1 97 ? 21.641 0.961 1.968 1.00 73.56 97 SER A O 1
ATOM 785 N N . THR A 1 98 ? 19.521 0.964 1.226 1.00 64.00 98 THR A N 1
ATOM 786 C CA . THR A 1 98 ? 19.793 0.386 -0.099 1.00 64.00 98 THR A CA 1
ATOM 787 C C . THR A 1 98 ? 20.239 1.451 -1.108 1.00 64.00 98 THR A C 1
ATOM 789 O O . THR A 1 98 ? 20.973 1.137 -2.032 1.00 64.00 98 THR A O 1
ATOM 792 N N . ILE A 1 99 ? 19.829 2.714 -0.925 1.00 60.72 99 ILE A N 1
ATOM 793 C CA . ILE A 1 99 ? 20.169 3.843 -1.818 1.00 60.72 99 ILE A CA 1
ATOM 794 C C . ILE A 1 99 ? 21.533 4.471 -1.475 1.00 60.72 99 ILE A C 1
ATOM 796 O O . ILE A 1 99 ? 22.150 5.119 -2.316 1.00 60.72 99 ILE A O 1
ATOM 800 N N . LYS A 1 100 ? 22.015 4.321 -0.234 1.00 55.09 100 LYS A N 1
ATOM 801 C CA . LYS A 1 100 ? 23.281 4.924 0.230 1.00 55.09 100 LYS A CA 1
ATOM 802 C C . LYS A 1 100 ? 24.546 4.118 -0.122 1.00 55.09 100 LYS A C 1
ATOM 804 O O . LYS A 1 100 ? 25.633 4.532 0.284 1.00 55.09 100 LYS A O 1
ATOM 809 N N . HIS A 1 101 ? 24.417 3.012 -0.852 1.00 40.28 101 HIS A N 1
ATOM 810 C CA . HIS A 1 101 ? 25.511 2.166 -1.346 1.00 40.28 101 HIS A CA 1
ATOM 811 C C . HIS A 1 101 ? 25.511 2.120 -2.873 1.00 40.28 101 HIS A C 1
ATOM 813 O O . HIS A 1 101 ? 26.619 1.952 -3.428 1.00 40.28 101 HIS A O 1
#

Secondary structure (DSSP, 8-state):
-HHHHHHHHHHHHHHHHHHHHHHTT-HHHHHT-TT--HHHHHHHS-HHHHHHHHHHHHHHHHHHHHHHHTTS-HHHHHHHHHHHHHHHHHHHHHHHHHH--

pLDDT: mean 79.27, std 10.15, range [40.28, 92.75]

Organism: NCBI:txid1276258